Protein AF-G0UVK3-F1 (afdb_monomer)

Solvent-accessible surface area (backbone atoms only — not comparable to full-atom values): 10049 Å² total; per-residue (Å²): 136,60,70,65,63,49,53,54,50,53,52,51,54,49,52,51,52,53,50,51,52,53,49,53,52,51,54,50,51,51,51,51,52,54,51,52,52,51,52,53,48,53,52,50,51,52,51,50,52,52,52,48,53,54,49,51,52,53,51,54,50,51,53,54,50,52,58,55,44,76,77,39,102,62,96,68,81,93,67,93,69,78,57,65,67,60,54,37,50,51,46,14,62,76,50,77,56,75,40,76,76,69,70,96,80,64,93,63,86,74,88,67,82,89,85,82,89,78,95,70,86,85,52,81,68,54,56,52,50,53,52,50,50,52,54,53,53,57,50,58,59,56,56,67,73,69,68,83,68,87,86,73,84,85,89,78,88,83,87,136

Foldseek 3Di:
DDPVVVVVVVVVVVVVVVVVVVVVVVVVVVVVVVVVVVVVVVVVVVVVVVVVVLVVVLVVVLVVVVVVVVVDPDPDDPDSDDPPLVSQVVVCVVVVRPRPSDDPPDPPPPPDDDDDDDDDDDDPVVVVVVVVVVVVVVVVVVVVVVPPDDPDDDDDDDDD

Structure (mmCIF, N/CA/C/O backbone):
data_AF-G0UVK3-F1
#
_entry.id   AF-G0UVK3-F1
#
loop_
_atom_site.group_PDB
_atom_site.id
_atom_site.type_symbol
_atom_site.label_atom_id
_atom_site.label_alt_id
_atom_site.label_comp_id
_atom_site.label_asym_id
_atom_site.label_entity_id
_atom_site.label_seq_id
_atom_site.pdbx_PDB_ins_code
_atom_site.Cartn_x
_atom_site.Cartn_y
_atom_site.Cartn_z
_atom_site.occupancy
_atom_site.B_iso_or_equiv
_atom_site.auth_seq_id
_atom_site.auth_comp_id
_atom_site.auth_asym_id
_atom_site.auth_atom_id
_atom_site.pdbx_PDB_model_num
ATOM 1 N N . MET A 1 1 ? 39.525 4.469 -46.467 1.00 61.25 1 MET A N 1
ATOM 2 C CA . MET A 1 1 ? 38.470 4.100 -45.503 1.00 61.25 1 MET A CA 1
ATOM 3 C C . MET A 1 1 ? 37.274 3.700 -46.327 1.00 61.25 1 MET A C 1
ATOM 5 O O . MET A 1 1 ? 36.817 4.519 -47.113 1.00 61.25 1 MET A O 1
ATOM 9 N N . ASP A 1 2 ? 36.890 2.435 -46.236 1.00 88.94 2 ASP A N 1
ATOM 10 C CA . ASP A 1 2 ? 35.771 1.882 -46.988 1.00 88.94 2 ASP A CA 1
ATOM 11 C C . ASP A 1 2 ? 34.447 2.324 -46.350 1.00 88.94 2 ASP A C 1
ATOM 13 O O . ASP A 1 2 ? 34.314 2.344 -45.123 1.00 88.94 2 ASP A O 1
ATOM 17 N N . VAL A 1 3 ? 33.505 2.752 -47.184 1.00 89.88 3 VAL A N 1
ATOM 18 C CA . VAL A 1 3 ? 32.226 3.325 -46.750 1.00 89.88 3 VAL A CA 1
ATOM 19 C C . VAL A 1 3 ? 31.364 2.248 -46.088 1.00 89.88 3 VAL A C 1
ATOM 21 O O . VAL A 1 3 ? 30.701 2.527 -45.090 1.00 89.88 3 VAL A O 1
ATOM 24 N N . GLU A 1 4 ? 31.444 1.006 -46.569 1.00 89.88 4 GLU A N 1
ATOM 25 C CA . GLU A 1 4 ? 30.724 -0.134 -45.990 1.00 89.88 4 GLU A CA 1
ATOM 26 C C . GLU A 1 4 ? 31.194 -0.423 -44.557 1.00 89.88 4 GLU A C 1
ATOM 28 O O . GLU A 1 4 ? 30.387 -0.482 -43.630 1.00 89.88 4 GLU A O 1
ATOM 33 N N . GLN A 1 5 ? 32.511 -0.437 -44.325 1.00 91.31 5 GLN A N 1
ATOM 34 C CA . GLN A 1 5 ? 33.086 -0.646 -42.989 1.00 91.31 5 GLN A CA 1
ATOM 35 C C . GLN A 1 5 ? 32.692 0.440 -41.976 1.00 91.31 5 GLN A C 1
ATOM 37 O O . GLN A 1 5 ? 32.642 0.180 -40.769 1.00 91.31 5 GLN A O 1
ATOM 42 N N . TYR A 1 6 ? 32.444 1.669 -42.438 1.00 93.44 6 TYR A N 1
ATOM 43 C CA . TYR A 1 6 ? 31.959 2.752 -41.583 1.00 93.44 6 TYR A CA 1
ATOM 44 C C . TYR A 1 6 ? 30.513 2.507 -41.138 1.00 93.44 6 TYR A C 1
ATOM 46 O O . TYR A 1 6 ? 30.218 2.613 -39.945 1.00 93.44 6 TYR A O 1
ATOM 54 N N . PHE A 1 7 ? 29.625 2.148 -42.069 1.00 95.50 7 PHE A N 1
ATOM 55 C CA . PHE A 1 7 ? 28.225 1.870 -41.745 1.00 95.50 7 PHE A CA 1
ATOM 56 C C . PHE A 1 7 ? 28.066 0.625 -40.871 1.00 95.50 7 PHE A C 1
ATOM 58 O O . PHE A 1 7 ? 27.282 0.654 -39.920 1.00 95.50 7 PHE A O 1
ATOM 65 N N . ASP A 1 8 ? 28.860 -0.419 -41.100 1.00 95.38 8 ASP A N 1
ATOM 66 C CA . ASP A 1 8 ? 28.856 -1.614 -40.251 1.00 95.38 8 ASP A CA 1
ATOM 67 C C . ASP A 1 8 ? 29.272 -1.293 -38.816 1.00 95.38 8 ASP A C 1
ATOM 69 O O . ASP A 1 8 ? 28.627 -1.713 -37.850 1.00 95.38 8 ASP A O 1
ATOM 73 N N . ARG A 1 9 ? 30.328 -0.485 -38.661 1.00 95.31 9 ARG A N 1
ATOM 74 C CA . ARG A 1 9 ? 30.775 -0.022 -37.345 1.00 95.31 9 ARG A CA 1
ATOM 75 C C . ARG A 1 9 ? 29.699 0.812 -36.659 1.00 95.31 9 ARG A C 1
ATOM 77 O O . ARG A 1 9 ? 29.403 0.564 -35.496 1.00 95.31 9 ARG A O 1
ATOM 84 N N . LYS A 1 10 ? 29.080 1.753 -37.380 1.00 95.44 10 LYS A N 1
ATOM 85 C CA . LYS A 1 10 ? 28.041 2.624 -36.819 1.00 95.44 10 LYS A CA 1
ATOM 86 C C . LYS A 1 10 ? 26.801 1.837 -36.397 1.00 95.44 10 LYS A C 1
ATOM 88 O O . LYS A 1 10 ? 26.232 2.116 -35.346 1.00 95.44 10 LYS A O 1
ATOM 93 N N . THR A 1 11 ? 26.413 0.834 -37.181 1.00 96.00 11 THR A N 1
ATOM 94 C CA . THR A 1 11 ? 25.304 -0.070 -36.850 1.00 96.00 11 THR A CA 1
ATOM 95 C C . THR A 1 11 ? 25.596 -0.863 -35.581 1.00 96.00 11 THR A C 1
ATOM 97 O O . THR A 1 11 ? 24.729 -0.961 -34.715 1.00 96.00 11 THR A O 1
ATOM 100 N N . ARG A 1 12 ? 26.822 -1.385 -35.437 1.00 95.75 12 ARG A N 1
ATOM 101 C CA . ARG A 1 12 ? 27.239 -2.120 -34.236 1.00 95.75 12 ARG A CA 1
ATOM 102 C C . ARG A 1 12 ? 27.249 -1.232 -32.992 1.00 95.75 12 ARG A C 1
ATOM 104 O O . ARG A 1 12 ? 26.657 -1.615 -31.993 1.00 95.75 12 ARG A O 1
ATOM 111 N N . GLU A 1 13 ? 27.847 -0.044 -33.078 1.00 96.12 13 GLU A N 1
ATOM 112 C CA . GLU A 1 13 ? 27.858 0.932 -31.978 1.00 96.12 13 GLU A CA 1
ATOM 113 C C . GLU A 1 13 ? 26.433 1.266 -31.518 1.00 96.12 13 GLU A C 1
ATOM 115 O O . GLU A 1 13 ? 26.130 1.191 -30.331 1.00 96.12 13 GLU A O 1
ATOM 120 N N . MET A 1 14 ? 25.525 1.558 -32.457 1.00 96.50 14 MET A N 1
ATOM 121 C CA . MET A 1 14 ? 24.130 1.833 -32.106 1.00 96.50 14 MET A CA 1
ATOM 122 C C . MET A 1 14 ? 23.454 0.619 -31.465 1.00 96.50 14 MET A C 1
ATOM 124 O O . MET A 1 14 ? 22.733 0.773 -30.484 1.00 96.50 14 MET A O 1
ATOM 128 N N . ALA A 1 15 ? 23.668 -0.589 -31.992 1.00 96.31 15 ALA A N 1
ATOM 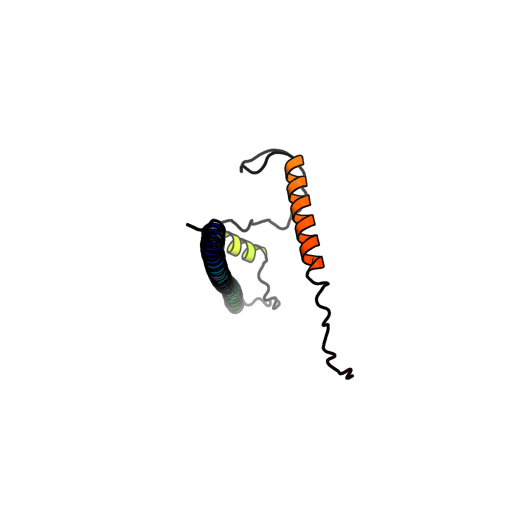129 C CA . ALA A 1 15 ? 23.091 -1.801 -31.416 1.00 96.31 15 ALA A CA 1
ATOM 130 C C . ALA A 1 15 ? 23.563 -2.036 -29.970 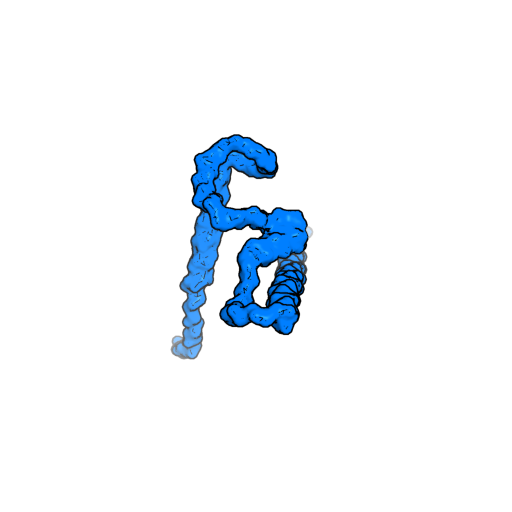1.00 96.31 15 ALA A C 1
ATOM 132 O O . ALA A 1 15 ? 22.761 -2.430 -29.124 1.00 96.31 15 ALA A O 1
ATOM 133 N N . GLU A 1 16 ? 24.832 -1.752 -29.673 1.00 97.06 16 GLU A N 1
ATOM 134 C CA . GLU A 1 16 ? 25.397 -1.826 -28.322 1.00 97.06 16 G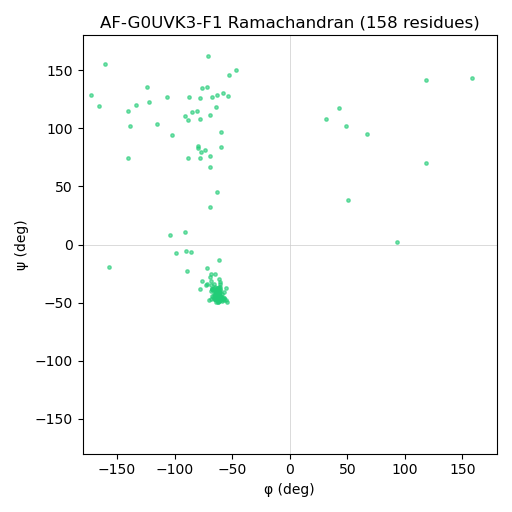LU A CA 1
ATOM 135 C C . GLU A 1 16 ? 24.805 -0.751 -27.395 1.00 97.06 16 GLU A C 1
ATOM 137 O O . GLU A 1 16 ? 24.398 -1.067 -26.275 1.00 97.06 16 GLU A O 1
ATOM 142 N N . GLU A 1 17 ? 24.674 0.494 -27.865 1.00 96.75 17 GLU A N 1
ATOM 143 C CA . GLU A 1 17 ? 24.046 1.591 -27.113 1.00 96.75 17 GLU A CA 1
ATOM 144 C C . GLU A 1 17 ? 22.575 1.288 -26.780 1.00 96.75 17 GLU A C 1
ATOM 146 O O . GLU A 1 17 ? 22.160 1.388 -25.620 1.00 96.75 17 GLU A O 1
ATOM 151 N N . TYR A 1 18 ? 21.788 0.855 -27.771 1.00 97.69 18 TYR A N 1
ATOM 152 C CA . TYR A 1 18 ? 20.396 0.454 -27.560 1.00 97.69 18 TYR A CA 1
ATOM 153 C C . TYR A 1 18 ? 20.296 -0.767 -26.647 1.00 97.69 18 TYR A C 1
ATOM 155 O O . TYR A 1 18 ? 19.437 -0.795 -25.766 1.00 97.69 18 TYR A O 1
ATOM 163 N N . GLY A 1 19 ? 21.177 -1.756 -26.817 1.00 98.00 19 GLY A N 1
ATOM 164 C CA . GLY A 1 19 ? 21.236 -2.933 -25.954 1.00 98.00 19 GLY A CA 1
ATOM 165 C C . GLY A 1 19 ? 21.493 -2.562 -24.494 1.00 98.00 19 GLY A C 1
ATOM 166 O O . GLY A 1 19 ? 20.772 -3.023 -23.609 1.00 98.00 19 GLY A O 1
ATOM 167 N N . SER A 1 20 ? 22.454 -1.669 -24.252 1.00 98.06 20 SER A N 1
ATOM 168 C CA . SER A 1 20 ? 22.778 -1.148 -22.920 1.00 98.06 20 SER A CA 1
ATOM 169 C C . SER A 1 20 ? 21.598 -0.398 -22.294 1.00 98.06 20 SER A C 1
ATOM 171 O O . SER A 1 20 ? 21.214 -0.671 -21.156 1.00 98.06 20 SER A O 1
ATOM 173 N N . MET A 1 21 ? 20.947 0.487 -23.056 1.00 98.31 21 MET A N 1
ATOM 174 C CA . MET A 1 21 ? 19.773 1.226 -22.582 1.00 98.31 21 MET A CA 1
ATOM 175 C C . MET A 1 21 ? 18.600 0.295 -22.247 1.00 98.31 21 MET A C 1
ATOM 177 O O . MET A 1 21 ? 17.972 0.450 -21.200 1.00 98.31 21 MET A O 1
ATOM 181 N N . ILE A 1 22 ? 18.314 -0.689 -23.104 1.00 98.25 22 ILE A N 1
ATOM 182 C CA . ILE A 1 22 ? 17.253 -1.677 -22.863 1.00 98.25 22 ILE A CA 1
ATOM 183 C C . ILE A 1 22 ? 17.559 -2.484 -21.601 1.00 98.25 22 ILE A C 1
ATOM 185 O O . ILE A 1 22 ? 16.654 -2.729 -20.804 1.00 98.25 22 ILE A O 1
ATOM 189 N N . GLN A 1 23 ? 18.814 -2.888 -21.402 1.00 98.44 23 GLN A N 1
ATOM 190 C CA . GLN A 1 23 ? 19.197 -3.629 -20.206 1.00 98.44 23 GLN A CA 1
ATOM 191 C C . GLN A 1 23 ? 19.034 -2.774 -18.944 1.00 98.44 23 GLN A C 1
ATOM 193 O O . GLN A 1 23 ? 18.393 -3.222 -18.000 1.00 98.44 23 GLN A O 1
ATOM 198 N N . SER A 1 24 ? 19.479 -1.515 -18.968 1.00 98.31 24 SER A N 1
ATOM 199 C CA . SER A 1 24 ? 19.276 -0.581 -17.853 1.00 98.31 24 SER A CA 1
ATOM 200 C C . SER A 1 24 ? 17.796 -0.403 -17.500 1.00 98.31 24 SER A C 1
ATOM 202 O O . SER A 1 24 ? 17.446 -0.361 -16.324 1.00 98.31 24 SER A O 1
ATOM 204 N N . GLN A 1 25 ? 16.915 -0.309 -18.501 1.00 98.56 25 GLN A N 1
ATOM 205 C CA . GLN A 1 25 ? 15.472 -0.197 -18.269 1.00 98.56 25 GLN A CA 1
ATOM 206 C C . GLN A 1 25 ? 14.883 -1.479 -17.673 1.00 98.56 25 GLN A C 1
ATOM 208 O O . GLN A 1 25 ? 14.005 -1.412 -16.814 1.00 98.56 25 GLN A O 1
ATOM 213 N N . ARG A 1 26 ? 15.352 -2.654 -18.110 1.00 98.56 26 ARG A N 1
ATOM 214 C CA . ARG A 1 26 ? 14.931 -3.940 -17.533 1.00 98.56 26 ARG A CA 1
ATOM 215 C C . ARG A 1 26 ? 15.330 -4.044 -16.067 1.00 98.56 26 ARG A C 1
ATOM 217 O O . ARG A 1 26 ? 14.489 -4.419 -15.253 1.00 98.56 26 ARG A O 1
ATOM 224 N N . ASP A 1 27 ? 16.559 -3.658 -15.743 1.00 98.62 27 ASP A N 1
ATOM 225 C CA . ASP A 1 27 ? 17.076 -3.686 -14.375 1.00 98.62 27 ASP A CA 1
ATOM 226 C C . ASP A 1 27 ? 16.281 -2.728 -13.467 1.00 98.62 27 ASP A C 1
ATOM 228 O O . ASP A 1 27 ? 15.896 -3.092 -12.354 1.00 98.62 27 ASP A O 1
ATOM 232 N N . GLU A 1 28 ? 15.949 -1.528 -13.958 1.00 98.62 28 GLU A N 1
ATOM 233 C CA . GLU A 1 28 ? 15.109 -0.566 -13.233 1.00 98.62 28 GLU A CA 1
ATOM 234 C C . GLU A 1 28 ? 13.687 -1.103 -13.004 1.00 98.62 28 GLU A C 1
ATOM 236 O O . GLU A 1 28 ? 13.155 -1.014 -11.894 1.00 98.62 28 GLU A O 1
ATOM 241 N N . ILE A 1 29 ? 13.073 -1.711 -14.025 1.00 98.56 29 ILE A N 1
ATOM 242 C CA . ILE A 1 29 ? 11.751 -2.341 -13.896 1.00 98.56 29 ILE A CA 1
ATOM 243 C C . ILE A 1 29 ? 11.792 -3.451 -12.846 1.00 98.56 29 ILE A C 1
ATOM 245 O O . ILE A 1 29 ? 10.898 -3.521 -12.000 1.00 98.56 29 ILE A O 1
ATOM 249 N N . GLU A 1 30 ? 12.819 -4.297 -12.862 1.00 98.62 30 GLU A N 1
ATOM 250 C CA . GLU A 1 30 ? 12.969 -5.369 -11.882 1.00 98.62 30 GLU A CA 1
ATOM 251 C C . GLU A 1 30 ? 13.133 -4.808 -10.461 1.00 98.62 30 GLU A C 1
ATOM 253 O O . GLU A 1 30 ? 12.483 -5.274 -9.519 1.00 98.62 30 GLU A O 1
ATOM 258 N N . GLN A 1 31 ? 13.941 -3.759 -10.295 1.00 98.62 31 GLN A N 1
ATOM 259 C CA . GLN A 1 31 ? 14.110 -3.083 -9.012 1.00 98.62 31 GLN A CA 1
ATOM 260 C C . GLN A 1 31 ? 12.785 -2.500 -8.499 1.00 98.62 31 GLN A C 1
ATOM 262 O O . GLN A 1 31 ? 12.440 -2.679 -7.326 1.00 98.62 31 GLN A O 1
ATOM 267 N N . LEU A 1 32 ? 12.016 -1.839 -9.367 1.00 98.62 32 LEU A N 1
ATOM 268 C CA . LEU A 1 32 ? 10.708 -1.287 -9.018 1.00 98.62 32 LEU A CA 1
ATOM 269 C C . LEU A 1 32 ? 9.708 -2.388 -8.654 1.00 98.62 32 LEU A C 1
ATOM 271 O O . LEU A 1 32 ? 8.980 -2.245 -7.673 1.00 98.62 32 LEU A O 1
ATOM 275 N N . GLN A 1 33 ? 9.700 -3.508 -9.378 1.00 98.50 33 GLN A N 1
ATOM 276 C CA . GLN A 1 33 ? 8.854 -4.659 -9.058 1.00 98.50 33 GLN A CA 1
ATOM 277 C C . GLN A 1 33 ? 9.184 -5.238 -7.679 1.00 98.50 33 GLN A C 1
ATOM 279 O O . GLN A 1 33 ? 8.276 -5.457 -6.871 1.00 98.50 33 GLN A O 1
ATOM 284 N N . ARG A 1 34 ? 10.474 -5.425 -7.370 1.00 98.56 34 ARG A N 1
ATOM 285 C CA . ARG A 1 34 ? 10.923 -5.860 -6.037 1.00 98.56 34 ARG A CA 1
ATOM 286 C C . ARG A 1 34 ? 10.460 -4.878 -4.962 1.00 98.56 34 ARG A C 1
ATOM 288 O O . ARG A 1 34 ? 9.845 -5.294 -3.981 1.00 98.56 34 ARG A O 1
ATOM 295 N N . ARG A 1 35 ? 10.642 -3.573 -5.190 1.00 98.38 35 ARG A N 1
ATOM 296 C CA . ARG A 1 35 ? 10.217 -2.535 -4.244 1.00 98.38 35 ARG A CA 1
ATOM 297 C C . ARG A 1 35 ? 8.703 -2.513 -4.030 1.00 98.38 35 ARG A C 1
ATOM 299 O O . ARG A 1 35 ? 8.242 -2.353 -2.901 1.00 98.38 35 ARG A O 1
ATOM 306 N N . CYS A 1 36 ? 7.912 -2.692 -5.084 1.00 98.44 36 CYS A N 1
ATOM 307 C CA . CYS A 1 36 ? 6.460 -2.803 -4.970 1.00 98.44 36 CYS A CA 1
ATOM 308 C C . CYS A 1 36 ? 6.048 -4.014 -4.125 1.00 98.44 36 CYS A C 1
ATOM 310 O O . CYS A 1 36 ? 5.158 -3.886 -3.283 1.00 98.44 36 CYS A O 1
ATOM 312 N N . ASN A 1 37 ? 6.702 -5.162 -4.304 1.00 98.12 37 ASN A N 1
ATOM 313 C CA . ASN A 1 37 ? 6.418 -6.363 -3.517 1.00 98.12 37 ASN A CA 1
ATOM 314 C C . ASN A 1 37 ? 6.728 -6.164 -2.027 1.00 98.12 37 ASN A C 1
ATOM 316 O O . ASN A 1 37 ? 5.913 -6.537 -1.182 1.00 98.12 37 ASN A O 1
ATOM 320 N N . GLU A 1 38 ? 7.849 -5.517 -1.699 1.00 98.25 38 GLU A N 1
ATOM 321 C CA . GLU A 1 38 ? 8.189 -5.151 -0.318 1.00 98.25 38 GLU A CA 1
ATOM 322 C C . GLU A 1 38 ? 7.123 -4.249 0.313 1.00 98.25 38 GLU A C 1
ATOM 324 O O . GLU A 1 38 ? 6.631 -4.540 1.402 1.00 98.25 38 GLU A O 1
ATOM 329 N N . LEU A 1 39 ? 6.707 -3.191 -0.389 1.00 98.25 39 LEU A N 1
ATOM 330 C CA . LEU A 1 39 ? 5.688 -2.260 0.105 1.00 98.25 39 LEU A CA 1
ATOM 331 C C . LEU A 1 39 ? 4.328 -2.941 0.306 1.00 98.25 39 LEU A C 1
ATOM 333 O O . LEU A 1 39 ? 3.612 -2.645 1.265 1.00 98.25 39 LEU A O 1
ATOM 337 N N . LEU A 1 40 ? 3.954 -3.867 -0.582 1.00 98.00 40 LEU A N 1
ATOM 338 C CA . LEU A 1 40 ? 2.744 -4.670 -0.414 1.00 98.00 40 LEU A CA 1
ATOM 339 C C . LEU A 1 40 ? 2.836 -5.567 0.822 1.00 98.00 40 LEU A C 1
ATOM 341 O O . LEU A 1 40 ? 1.858 -5.678 1.565 1.00 98.00 40 LEU A O 1
ATOM 345 N N . HIS A 1 41 ? 3.997 -6.180 1.055 1.00 98.31 41 HIS A N 1
ATOM 346 C CA . HIS A 1 41 ? 4.235 -6.999 2.235 1.00 98.31 41 HIS A CA 1
ATOM 347 C C . HIS A 1 41 ? 4.161 -6.171 3.525 1.00 98.31 41 HIS A C 1
ATOM 349 O O . HIS A 1 41 ? 3.398 -6.521 4.425 1.00 98.31 41 HIS A O 1
ATOM 355 N N . GLU A 1 42 ? 4.854 -5.032 3.582 1.00 98.00 42 GLU A N 1
ATOM 356 C CA . GLU A 1 42 ? 4.827 -4.101 4.716 1.00 98.00 42 GLU A CA 1
ATOM 357 C C . GLU A 1 42 ? 3.398 -3.625 5.014 1.00 98.00 42 GLU A C 1
ATOM 359 O O . GLU A 1 42 ? 2.923 -3.691 6.150 1.00 98.00 42 GLU A O 1
ATOM 364 N N . ARG A 1 43 ? 2.647 -3.239 3.975 1.00 97.00 43 ARG A N 1
ATOM 365 C CA . ARG A 1 43 ? 1.237 -2.854 4.108 1.00 97.00 43 ARG A CA 1
ATOM 366 C C . ARG A 1 43 ? 0.377 -3.994 4.651 1.00 97.00 43 ARG A C 1
ATOM 368 O O . ARG A 1 43 ? -0.517 -3.750 5.462 1.00 97.00 43 ARG A O 1
ATOM 375 N N . ASN A 1 44 ? 0.601 -5.227 4.207 1.00 97.19 44 ASN A N 1
ATOM 376 C CA . ASN A 1 44 ? -0.140 -6.382 4.712 1.00 97.19 44 ASN A CA 1
ATOM 377 C C . ASN A 1 44 ? 0.191 -6.668 6.179 1.00 97.19 44 ASN A C 1
ATOM 379 O O . ASN A 1 44 ? -0.727 -6.940 6.952 1.00 97.19 44 ASN A O 1
ATOM 383 N N . LEU A 1 45 ? 1.457 -6.531 6.575 1.00 97.88 45 LEU A N 1
ATOM 384 C CA . LEU A 1 45 ? 1.880 -6.664 7.966 1.00 97.88 45 LEU A CA 1
ATOM 385 C C . LEU A 1 45 ? 1.222 -5.598 8.852 1.00 97.88 45 LEU A C 1
ATOM 387 O O . LEU A 1 45 ? 0.631 -5.935 9.875 1.00 97.88 45 LEU A O 1
ATOM 391 N N . MET A 1 46 ? 1.223 -4.333 8.420 1.00 96.25 46 MET A N 1
ATOM 392 C CA . MET A 1 46 ? 0.529 -3.252 9.130 1.00 96.25 46 MET A CA 1
ATOM 393 C C . MET A 1 46 ? -0.973 -3.527 9.264 1.00 96.25 46 MET A C 1
ATOM 395 O O . MET A 1 46 ? -1.546 -3.343 10.334 1.00 96.25 46 MET A O 1
ATOM 399 N N . ARG A 1 47 ? -1.632 -4.021 8.206 1.00 96.19 47 ARG A N 1
ATOM 400 C CA . ARG A 1 47 ? -3.054 -4.404 8.273 1.00 96.19 47 ARG A CA 1
ATOM 401 C C . ARG A 1 47 ? -3.306 -5.541 9.259 1.00 96.19 47 ARG A C 1
ATOM 403 O O . ARG A 1 47 ? -4.325 -5.510 9.943 1.00 96.19 47 ARG A O 1
ATOM 410 N N . ALA A 1 48 ? -2.415 -6.529 9.316 1.00 97.25 48 ALA A N 1
ATOM 411 C CA . ALA A 1 48 ? -2.512 -7.627 10.271 1.00 97.25 48 ALA A CA 1
ATOM 412 C C . ALA A 1 48 ? -2.348 -7.124 11.713 1.00 97.25 48 ALA A C 1
ATOM 414 O O . ALA A 1 48 ? -3.155 -7.482 12.566 1.00 97.25 48 ALA A O 1
ATOM 415 N N . ALA A 1 49 ? -1.382 -6.235 11.962 1.00 96.69 49 ALA A N 1
ATOM 416 C CA . ALA A 1 49 ? -1.187 -5.604 13.267 1.00 96.69 49 ALA A CA 1
ATOM 417 C C . ALA A 1 49 ? -2.429 -4.812 13.715 1.00 96.69 49 ALA A C 1
ATOM 419 O O . ALA A 1 49 ? -2.935 -5.024 14.811 1.00 96.69 49 ALA A O 1
ATOM 420 N N . VAL A 1 50 ? -3.002 -3.984 12.834 1.00 95.25 50 VAL A N 1
ATOM 421 C CA . VAL A 1 50 ? -4.239 -3.239 13.134 1.00 95.25 50 VAL A CA 1
ATOM 422 C C . VAL A 1 50 ? -5.419 -4.182 13.403 1.00 95.25 50 VAL A C 1
ATOM 424 O O . VAL A 1 50 ? -6.213 -3.946 14.311 1.00 95.25 50 VAL A O 1
ATOM 427 N N . ALA A 1 51 ? -5.563 -5.261 12.626 1.00 95.88 51 ALA A N 1
ATOM 428 C CA . ALA A 1 51 ? -6.624 -6.243 12.849 1.00 95.88 51 ALA A CA 1
ATOM 429 C C . ALA A 1 51 ? -6.488 -6.931 14.218 1.00 95.88 51 ALA A C 1
ATOM 431 O O . ALA A 1 51 ? -7.492 -7.170 14.892 1.00 95.88 51 ALA A O 1
ATOM 432 N N . GLU A 1 52 ? -5.255 -7.207 14.637 1.00 97.38 52 GLU A N 1
ATOM 433 C CA . GLU A 1 52 ? -4.947 -7.760 15.950 1.00 97.38 52 GLU A CA 1
ATOM 434 C C . GLU A 1 52 ? -5.293 -6.777 17.078 1.00 97.38 52 GLU A C 1
ATOM 436 O O . GLU A 1 52 ? -5.938 -7.175 18.047 1.00 97.38 52 GLU A O 1
ATOM 441 N N . ASP A 1 53 ? -4.990 -5.487 16.927 1.00 96.19 53 ASP A N 1
ATOM 442 C CA . ASP A 1 53 ? -5.370 -4.458 17.906 1.00 96.19 53 ASP A CA 1
ATOM 443 C C . ASP A 1 53 ? -6.894 -4.368 18.088 1.00 96.19 53 ASP A C 1
ATOM 445 O O . ASP A 1 53 ? -7.400 -4.343 19.216 1.00 96.19 53 ASP A O 1
ATOM 449 N N . VAL A 1 54 ? -7.649 -4.382 16.983 1.00 94.88 54 VAL A N 1
ATOM 450 C CA . VAL A 1 54 ? -9.121 -4.393 17.015 1.00 94.88 54 VAL A CA 1
ATOM 451 C C . VAL A 1 54 ? -9.636 -5.665 17.695 1.00 94.88 54 VAL A C 1
ATOM 453 O O . VAL A 1 54 ? -10.547 -5.605 18.522 1.00 94.88 54 VAL A O 1
ATOM 456 N N . ARG A 1 55 ? -9.043 -6.827 17.394 1.00 95.50 55 ARG A N 1
ATOM 457 C CA . ARG A 1 55 ? -9.398 -8.103 18.034 1.00 95.50 55 ARG A CA 1
ATOM 458 C C . ARG A 1 55 ? -9.155 -8.053 19.542 1.00 95.50 55 ARG A C 1
ATOM 460 O O . ARG A 1 55 ? -10.026 -8.460 20.312 1.00 95.50 55 ARG A O 1
ATOM 467 N N . GLN A 1 56 ? -8.005 -7.538 19.971 1.00 96.38 56 GLN A N 1
ATOM 468 C CA . GLN A 1 56 ? -7.673 -7.394 21.386 1.00 96.38 56 GLN A CA 1
ATOM 469 C C . GLN A 1 56 ? -8.628 -6.443 22.099 1.00 96.38 56 GLN A C 1
ATOM 471 O O . GLN A 1 56 ? -9.068 -6.750 23.206 1.00 96.38 56 GLN A O 1
ATOM 476 N N . PHE A 1 57 ? -8.990 -5.321 21.473 1.00 95.38 57 PHE A N 1
ATOM 477 C CA . PHE A 1 57 ? -10.026 -4.436 21.998 1.00 95.38 57 PHE A CA 1
ATOM 478 C C . PHE A 1 57 ? -11.334 -5.201 22.247 1.00 95.38 57 PHE A C 1
ATOM 480 O O . PHE A 1 57 ? -11.887 -5.132 23.347 1.00 95.38 57 PHE A O 1
ATOM 487 N N . CYS A 1 58 ? -11.790 -5.978 21.261 1.00 93.00 58 CYS A N 1
ATOM 488 C CA . CYS A 1 58 ? -13.017 -6.759 21.370 1.00 93.00 58 CYS A CA 1
ATOM 489 C C . CYS A 1 58 ? -12.969 -7.776 22.519 1.00 93.00 58 CYS A C 1
ATOM 491 O O . CYS A 1 58 ? -13.907 -7.845 23.315 1.00 93.00 58 CYS A O 1
ATOM 493 N N . LEU A 1 59 ? -11.872 -8.527 22.647 1.00 93.38 59 LEU A N 1
ATOM 494 C CA . LEU A 1 59 ? -11.702 -9.495 23.735 1.00 93.38 59 LEU A CA 1
ATOM 495 C C . LEU A 1 59 ? -11.709 -8.823 25.108 1.00 93.38 59 LEU A C 1
ATOM 497 O O . LEU A 1 59 ? -12.499 -9.204 25.970 1.00 93.38 59 LEU A O 1
ATOM 501 N N . ARG A 1 60 ? -10.914 -7.760 25.282 1.00 93.38 60 ARG A N 1
ATOM 502 C CA . ARG A 1 60 ? -10.859 -7.005 26.543 1.00 93.38 60 ARG A CA 1
ATOM 503 C C . ARG A 1 60 ? -12.218 -6.403 26.906 1.00 93.38 60 ARG A C 1
ATOM 505 O O . ARG A 1 60 ? -12.539 -6.272 28.085 1.00 93.38 60 ARG A O 1
ATOM 512 N N . TYR A 1 61 ? -13.017 -6.000 25.916 1.00 91.75 61 TYR A N 1
ATOM 513 C CA . TYR A 1 61 ? -14.366 -5.492 26.155 1.00 91.75 61 TYR A CA 1
ATOM 514 C C . TYR A 1 61 ? -15.289 -6.583 26.713 1.00 91.75 61 TYR A C 1
ATOM 516 O O . TYR A 1 61 ? -15.979 -6.352 27.708 1.00 91.75 61 TYR A O 1
ATOM 524 N N . VAL A 1 62 ? -15.272 -7.776 26.112 1.00 89.12 62 VAL A N 1
ATOM 525 C CA . VAL A 1 62 ? -16.076 -8.922 26.567 1.00 89.12 62 VAL A CA 1
ATOM 526 C C . VAL A 1 62 ? -15.648 -9.376 27.964 1.00 89.12 62 VAL A C 1
ATOM 528 O O . VAL A 1 62 ? -16.508 -9.569 28.821 1.00 89.12 62 VAL A O 1
ATOM 531 N N . GLU A 1 63 ? -14.344 -9.472 28.233 1.00 90.06 63 GLU A N 1
ATOM 532 C CA . GLU A 1 63 ? -13.806 -9.808 29.561 1.00 90.06 63 GLU A CA 1
ATOM 533 C C . GLU A 1 63 ? -14.285 -8.821 30.636 1.00 90.06 63 GLU A C 1
ATOM 535 O O . GLU A 1 63 ? -14.763 -9.226 31.698 1.00 90.06 63 GLU A O 1
ATOM 540 N N . LYS A 1 64 ? -14.232 -7.513 30.346 1.00 88.38 64 LYS A N 1
ATOM 541 C CA . LYS A 1 64 ? -14.739 -6.471 31.254 1.00 88.38 64 LYS A CA 1
ATOM 542 C C . LYS A 1 64 ? -16.241 -6.600 31.499 1.00 88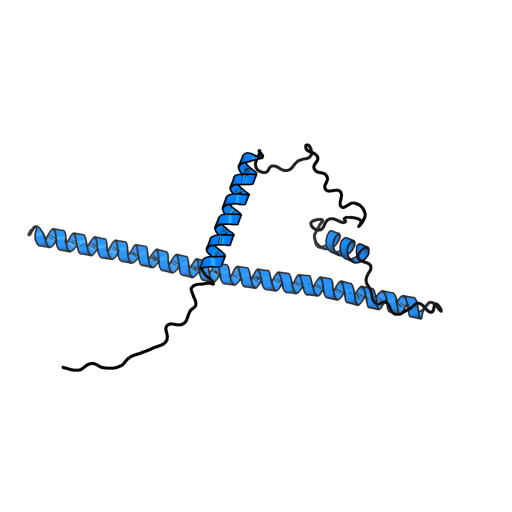.38 64 LYS A C 1
ATOM 544 O O . LYS A 1 64 ? -16.679 -6.418 32.634 1.00 88.38 64 LYS A O 1
ATOM 549 N N . GLN A 1 65 ? -17.026 -6.917 30.469 1.00 86.38 65 GLN A N 1
ATOM 550 C CA . GLN A 1 65 ? -18.460 -7.155 30.641 1.00 86.38 65 GLN A CA 1
ATOM 551 C C . GLN A 1 65 ? -18.735 -8.377 31.523 1.00 86.38 65 GLN A C 1
ATOM 553 O O . GLN A 1 65 ? -19.564 -8.292 32.428 1.00 86.38 65 GLN A O 1
ATOM 558 N N . GLN A 1 66 ? -18.023 -9.486 31.311 1.00 84.38 66 GLN A N 1
ATOM 559 C CA . GLN A 1 66 ? -18.174 -10.695 32.127 1.00 84.38 66 GLN A CA 1
ATOM 560 C C . GLN A 1 66 ? -17.813 -10.437 33.597 1.00 84.38 66 GLN A C 1
ATOM 562 O O . GLN A 1 66 ? -18.566 -10.818 34.493 1.00 84.38 66 GLN A O 1
ATOM 567 N N . ALA A 1 67 ? -16.717 -9.717 33.858 1.00 84.94 67 ALA A N 1
ATOM 568 C CA . ALA A 1 67 ? -16.312 -9.354 35.216 1.00 84.94 67 ALA A CA 1
ATOM 569 C C . ALA A 1 67 ? -17.362 -8.485 35.937 1.00 84.94 67 ALA A C 1
ATOM 571 O O . ALA A 1 67 ? -17.598 -8.647 37.134 1.00 84.94 67 ALA A O 1
ATOM 572 N N . GLN A 1 68 ? -18.031 -7.578 35.219 1.00 82.44 68 GLN A N 1
ATOM 573 C CA . GLN A 1 68 ? -19.108 -6.758 35.785 1.00 82.44 68 GLN A CA 1
ATOM 574 C C . GLN A 1 68 ? -20.389 -7.555 36.053 1.00 82.44 68 GLN A C 1
ATOM 576 O O . GLN A 1 68 ? -21.084 -7.267 37.029 1.00 82.44 68 GLN A O 1
ATOM 581 N N . GLN A 1 69 ? -20.697 -8.558 35.225 1.00 74.25 69 GLN A N 1
ATOM 582 C CA . GLN A 1 69 ? -21.834 -9.453 35.452 1.00 74.25 69 GLN A CA 1
ATOM 583 C C . GLN A 1 69 ? -21.624 -10.335 36.683 1.00 74.25 69 GLN A C 1
ATOM 585 O O . GLN A 1 69 ? -22.553 -10.513 37.456 1.00 74.25 69 GLN A O 1
ATOM 590 N N . LEU A 1 70 ? -20.407 -10.820 36.934 1.00 68.00 70 LEU A N 1
ATOM 591 C CA . LEU A 1 70 ? -20.134 -11.658 38.108 1.00 68.00 70 LEU A CA 1
ATOM 592 C C . LEU A 1 70 ? -20.328 -10.907 39.444 1.00 68.00 70 LEU A C 1
ATOM 594 O O . LEU A 1 70 ? -20.658 -11.521 40.453 1.00 68.00 70 LEU A O 1
ATOM 598 N N . ASN A 1 71 ? -20.192 -9.575 39.435 1.00 63.97 71 ASN A N 1
ATOM 599 C CA . ASN A 1 71 ? -20.414 -8.706 40.598 1.00 63.97 71 ASN A CA 1
ATOM 600 C C . ASN A 1 71 ? -21.862 -8.191 40.748 1.00 63.97 71 ASN A C 1
ATOM 602 O O . ASN A 1 71 ? -22.176 -7.543 41.747 1.00 63.97 71 ASN A O 1
ATOM 606 N N . ARG A 1 72 ? -22.764 -8.451 39.792 1.00 59.28 72 ARG A N 1
ATOM 607 C CA . ARG A 1 72 ? -24.192 -8.101 39.888 1.00 59.28 72 ARG A CA 1
ATOM 608 C C . ARG A 1 72 ? -25.033 -9.368 39.739 1.00 59.28 72 ARG A C 1
ATOM 610 O O . ARG A 1 72 ? -24.987 -10.008 38.703 1.00 59.28 72 ARG A O 1
ATOM 617 N N . LEU A 1 73 ? -25.871 -9.674 40.735 1.00 52.44 73 LEU A N 1
ATOM 618 C CA . LEU A 1 73 ? -26.907 -10.732 40.749 1.00 52.44 73 LEU A CA 1
ATOM 619 C C . LEU A 1 73 ? -28.022 -10.513 39.692 1.00 52.44 73 LEU A C 1
ATOM 621 O O . LEU A 1 73 ? -29.211 -10.610 39.980 1.00 52.44 73 LEU A O 1
ATOM 625 N N . VAL A 1 74 ? -27.660 -10.167 38.459 1.00 53.22 74 VAL A N 1
ATOM 626 C CA . VAL A 1 74 ? -28.580 -9.895 37.359 1.00 53.22 74 VAL A CA 1
ATOM 627 C C . VAL A 1 74 ? -28.355 -10.954 36.293 1.00 53.22 74 VAL A C 1
ATOM 629 O O . VAL A 1 74 ? -27.396 -10.911 35.525 1.00 53.22 74 VAL A O 1
ATOM 632 N N . VAL A 1 75 ? -29.290 -11.901 36.258 1.00 57.31 75 VAL A N 1
ATOM 633 C CA . VAL A 1 75 ? -29.510 -12.828 35.149 1.00 57.31 75 VAL A CA 1
ATOM 634 C C . VAL A 1 75 ? -29.830 -11.986 33.914 1.00 57.31 75 VAL A C 1
ATOM 636 O O . VAL A 1 75 ? -30.956 -11.534 33.731 1.00 57.31 75 VAL A O 1
ATOM 639 N N . SER A 1 76 ? -28.829 -11.726 33.080 1.00 50.38 76 SER A N 1
ATOM 640 C CA . SER A 1 76 ? -29.046 -11.193 31.738 1.00 50.38 76 SER A CA 1
ATOM 641 C C . SER A 1 76 ? -28.388 -12.124 30.731 1.00 50.38 76 SER A C 1
ATOM 643 O O . SER A 1 76 ? -27.306 -12.658 30.956 1.00 50.38 76 SER A O 1
ATOM 645 N N . THR A 1 77 ? -29.133 -12.389 29.666 1.00 47.28 77 THR A N 1
ATOM 646 C CA . THR A 1 77 ? -28.855 -13.373 28.621 1.00 47.28 77 THR A CA 1
ATOM 647 C C . THR A 1 77 ? -27.455 -13.220 28.013 1.00 47.28 77 THR A C 1
ATOM 649 O O . THR A 1 77 ? -26.999 -12.087 27.837 1.00 47.28 77 THR A O 1
ATOM 652 N N . PRO A 1 78 ? -26.796 -14.327 27.621 1.00 55.16 78 PRO A N 1
ATOM 653 C CA . PRO A 1 78 ? -25.417 -14.343 27.147 1.00 55.16 78 PRO A CA 1
ATOM 654 C C . PRO A 1 78 ? -25.356 -13.854 25.701 1.00 55.16 78 PRO A C 1
ATOM 656 O O . PRO A 1 78 ? -25.205 -14.633 24.763 1.00 55.16 78 PRO A O 1
ATOM 659 N N . VAL A 1 79 ? -25.503 -12.553 25.490 1.00 57.38 79 VAL A N 1
ATOM 660 C CA . VAL A 1 79 ? -25.198 -11.963 24.191 1.00 57.38 79 VAL A CA 1
ATOM 661 C C . VAL A 1 79 ? -23.842 -11.290 24.333 1.00 57.38 79 VAL A C 1
ATOM 663 O O . VAL A 1 79 ? -23.745 -10.152 24.776 1.00 57.38 79 VAL A O 1
ATOM 666 N N . HIS A 1 80 ? -22.774 -12.009 23.973 1.00 68.44 80 HIS A N 1
ATOM 667 C CA . HIS A 1 80 ? -21.394 -11.498 23.918 1.00 68.44 80 HIS A CA 1
ATOM 668 C C . HIS A 1 80 ? -21.189 -10.472 22.782 1.00 68.44 80 HIS A C 1
ATOM 670 O O . HIS A 1 80 ? -20.134 -10.416 22.153 1.00 68.44 80 HIS A O 1
ATOM 676 N N . SER A 1 81 ? -22.218 -9.688 22.461 1.00 79.44 81 SER A N 1
ATOM 677 C CA . SER A 1 81 ? -22.194 -8.721 21.375 1.00 79.44 81 SER A CA 1
ATOM 678 C C . SER A 1 81 ? -21.655 -7.387 21.863 1.00 79.44 81 SER A C 1
ATOM 680 O O . SER A 1 81 ? -22.187 -6.790 22.800 1.00 79.44 81 SER A O 1
ATOM 682 N N . ILE A 1 82 ? -20.645 -6.884 21.166 1.00 87.25 82 ILE A N 1
ATOM 683 C CA . ILE A 1 82 ? -20.121 -5.539 21.374 1.00 87.25 82 ILE A CA 1
ATOM 684 C C . ILE A 1 82 ? -21.080 -4.552 20.701 1.00 87.25 82 ILE A C 1
ATOM 686 O O . ILE A 1 82 ? -21.361 -4.710 19.507 1.00 87.25 82 ILE A O 1
ATOM 690 N N . PRO A 1 83 ? -21.586 -3.529 21.413 1.00 89.44 83 PRO A N 1
ATOM 691 C CA . PRO A 1 83 ? -22.401 -2.498 20.791 1.00 89.44 83 PRO A CA 1
ATOM 692 C C . PRO A 1 83 ? -21.628 -1.816 19.659 1.00 89.44 83 PRO A C 1
ATOM 694 O O . PRO A 1 83 ? -20.499 -1.360 19.846 1.00 89.44 83 PRO A O 1
ATOM 697 N N . VAL A 1 84 ? -22.252 -1.705 18.483 1.00 87.56 84 VAL A N 1
ATOM 698 C CA . VAL A 1 84 ? -21.618 -1.132 17.280 1.00 87.56 84 VAL A CA 1
ATOM 699 C C . VAL A 1 84 ? -21.078 0.274 17.541 1.00 87.56 84 VAL A C 1
ATOM 701 O O . VAL A 1 84 ? -19.995 0.612 17.076 1.00 87.56 84 VAL A O 1
ATOM 704 N N . LEU A 1 85 ? -21.793 1.079 18.333 1.00 90.50 85 LEU A N 1
ATOM 705 C CA . LEU A 1 85 ? -21.362 2.430 18.687 1.00 90.50 85 LEU A CA 1
ATOM 706 C C . LEU A 1 85 ? -20.041 2.427 19.474 1.00 90.50 85 LEU A C 1
ATOM 708 O O . LEU A 1 85 ? -19.166 3.240 19.197 1.00 90.50 85 LEU A O 1
ATOM 712 N N . THR A 1 86 ? -19.853 1.478 20.396 1.00 91.25 86 THR A N 1
ATOM 713 C CA . THR A 1 86 ? -18.598 1.319 21.148 1.00 91.25 86 THR A CA 1
ATOM 714 C C . THR A 1 86 ? -17.437 0.978 20.214 1.00 91.25 86 THR A C 1
ATOM 716 O O . THR A 1 86 ? -16.358 1.552 20.341 1.00 91.25 86 THR A O 1
ATOM 719 N N . LEU A 1 87 ? -17.666 0.090 19.242 1.00 91.19 87 LEU A N 1
ATOM 720 C CA . LEU A 1 87 ? -16.656 -0.246 18.240 1.00 91.19 87 LEU A CA 1
ATOM 721 C C . LEU A 1 87 ? -16.317 0.962 17.352 1.00 91.19 87 LEU A C 1
ATOM 723 O O . LEU A 1 87 ? -15.147 1.210 17.081 1.00 91.19 87 LEU A O 1
ATOM 727 N N . LEU A 1 88 ? -17.319 1.735 16.925 1.00 91.19 88 LEU A N 1
ATOM 728 C CA . LEU A 1 88 ? -17.112 2.930 16.100 1.00 91.19 88 LEU A CA 1
ATOM 729 C C . LEU A 1 88 ? -16.343 4.028 16.839 1.00 91.19 88 LEU A C 1
ATOM 731 O O . LEU A 1 88 ? -15.470 4.641 16.234 1.00 91.19 88 LEU A O 1
ATOM 735 N N . HIS A 1 89 ? -16.618 4.250 18.126 1.00 92.75 89 HIS A N 1
ATOM 736 C CA . HIS A 1 89 ? -15.839 5.183 18.945 1.00 92.75 89 HIS A CA 1
ATOM 737 C C . HIS A 1 89 ? -14.374 4.763 19.043 1.00 92.75 89 HIS A C 1
ATOM 739 O O . HIS A 1 89 ? -13.492 5.573 18.769 1.00 92.75 89 HIS A O 1
ATOM 745 N N . PHE A 1 90 ? -14.115 3.488 19.349 1.00 94.19 90 PHE A N 1
ATOM 746 C CA . PHE A 1 90 ? -12.752 2.965 19.378 1.00 94.19 90 PHE A CA 1
ATOM 747 C C . PHE A 1 90 ? -12.043 3.161 18.033 1.00 94.19 90 PHE A C 1
ATOM 749 O O . PHE A 1 90 ? -10.930 3.673 17.992 1.00 94.19 90 PHE A O 1
ATOM 756 N N . LEU A 1 91 ? -12.695 2.808 16.921 1.00 93.69 91 LEU A N 1
ATOM 757 C CA . LEU A 1 91 ? -12.112 2.964 15.589 1.00 93.69 91 LEU A CA 1
ATOM 758 C C . LEU A 1 91 ? -11.878 4.434 15.220 1.00 93.69 91 LEU A C 1
ATOM 760 O O . LEU A 1 91 ? -10.887 4.742 14.559 1.00 93.69 91 LEU A O 1
ATOM 764 N N . HIS A 1 92 ? -12.761 5.342 15.631 1.00 92.75 92 HIS A N 1
ATOM 765 C CA . HIS A 1 92 ? -12.595 6.778 15.420 1.00 92.75 92 HIS A CA 1
ATOM 766 C C . HIS A 1 92 ? -11.353 7.308 16.137 1.00 92.75 92 HIS A C 1
ATOM 768 O O . HIS A 1 92 ? -10.521 7.957 15.508 1.00 92.75 92 HIS A O 1
ATOM 774 N N . GLU A 1 93 ? -11.195 6.979 17.420 1.00 92.75 93 GLU A N 1
ATOM 775 C CA . GLU A 1 93 ? -10.031 7.376 18.217 1.00 92.75 93 GLU A CA 1
ATOM 776 C C . GLU A 1 93 ? -8.742 6.732 17.691 1.00 92.75 93 GLU A C 1
ATOM 778 O O . GLU A 1 93 ? -7.756 7.426 17.453 1.00 92.75 93 GLU A O 1
ATOM 783 N N . TYR A 1 94 ? -8.771 5.423 17.418 1.00 92.62 94 TYR A N 1
ATOM 784 C CA . TYR A 1 94 ? -7.626 4.664 16.906 1.00 92.62 94 TYR A CA 1
ATOM 785 C C . TYR A 1 94 ? -7.141 5.184 15.546 1.00 92.62 94 TYR A C 1
ATOM 787 O O . TYR A 1 94 ? -5.945 5.217 15.272 1.00 92.62 94 TYR A O 1
ATOM 795 N N . SER A 1 95 ? -8.066 5.617 14.687 1.00 91.88 95 SER A N 1
ATOM 796 C CA . SER A 1 95 ? -7.752 6.134 13.351 1.00 91.88 95 SER A CA 1
ATOM 797 C C . SER A 1 95 ? -7.535 7.649 13.299 1.00 91.88 95 SER A C 1
ATOM 799 O O . SER A 1 95 ? -7.500 8.209 12.203 1.00 91.88 95 SER A O 1
ATOM 801 N N . ALA A 1 96 ? -7.424 8.322 14.453 1.00 89.56 96 ALA A N 1
ATOM 802 C CA . ALA A 1 96 ? -7.301 9.779 14.555 1.00 89.56 96 ALA A CA 1
ATOM 803 C C . ALA A 1 96 ? -8.383 10.539 13.758 1.00 89.56 96 ALA A C 1
ATOM 805 O O . ALA A 1 96 ? -8.126 11.567 13.131 1.00 89.56 96 ALA A O 1
ATOM 806 N N . GLY A 1 97 ? -9.609 10.013 13.762 1.00 85.88 97 GLY A N 1
ATOM 807 C CA . GLY A 1 97 ? -10.772 10.639 13.144 1.00 85.88 97 GLY A CA 1
ATOM 808 C C . GLY A 1 97 ? -11.078 10.228 11.702 1.00 85.88 97 GLY A C 1
ATOM 809 O O . GLY A 1 97 ? -12.056 10.722 11.142 1.00 85.88 97 GLY A O 1
ATOM 810 N N . LEU A 1 98 ? -10.313 9.310 11.095 1.00 85.88 98 LEU A N 1
ATOM 811 C CA . LEU A 1 98 ? -10.586 8.833 9.728 1.00 85.88 98 LEU A CA 1
ATOM 812 C C . LEU A 1 98 ? -11.863 7.9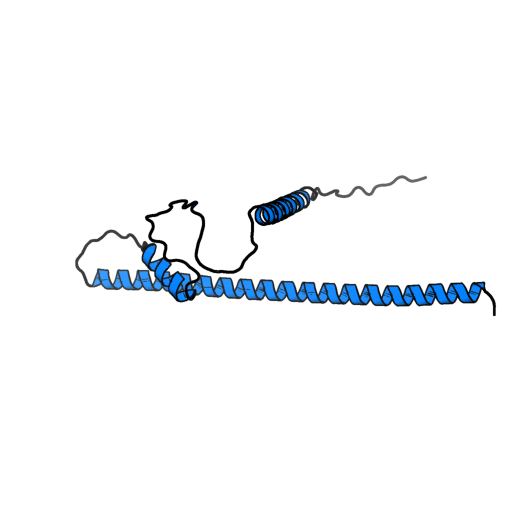88 9.629 1.00 85.88 98 LEU A C 1
ATOM 814 O O . LEU A 1 98 ? -12.501 7.949 8.575 1.00 85.88 98 LEU A O 1
ATOM 818 N N . VAL A 1 99 ? -12.248 7.309 10.712 1.00 85.00 99 VAL A N 1
ATOM 819 C CA . VAL A 1 99 ? -13.522 6.588 10.802 1.00 85.00 99 VAL A CA 1
ATOM 820 C C . VAL A 1 99 ? -14.580 7.525 11.385 1.00 85.00 99 VAL A C 1
ATOM 822 O O . VAL A 1 99 ? -14.497 7.855 12.565 1.00 85.00 99 VAL A O 1
ATOM 825 N N . PRO A 1 100 ? -15.586 7.973 10.615 1.00 81.00 100 PRO A N 1
ATOM 826 C CA . PRO A 1 100 ? -16.616 8.857 11.143 1.00 81.00 100 PRO A CA 1
ATOM 827 C C . PRO A 1 100 ? -17.555 8.095 12.088 1.00 81.00 100 PRO A C 1
ATOM 829 O O . PRO A 1 100 ? -18.042 7.010 11.761 1.00 81.00 100 PRO A O 1
ATOM 832 N N . ILE A 1 101 ? -17.869 8.694 13.239 1.00 80.00 101 ILE A N 1
ATOM 833 C CA . ILE A 1 101 ? -18.891 8.186 14.163 1.00 80.00 101 ILE A CA 1
ATOM 834 C C . ILE A 1 101 ? -20.252 8.617 13.613 1.00 80.00 101 ILE A C 1
ATOM 836 O O . ILE A 1 101 ? -20.794 9.660 13.965 1.00 80.00 101 ILE A O 1
ATOM 840 N N . ILE A 1 102 ? -20.780 7.851 12.660 1.00 73.12 102 ILE A N 1
ATOM 841 C CA . ILE A 1 102 ? -22.120 8.093 12.127 1.00 73.12 102 ILE A CA 1
ATOM 842 C C . ILE A 1 102 ? -23.095 7.329 13.011 1.00 73.12 102 ILE A C 1
ATOM 844 O O . ILE A 1 102 ? -23.177 6.101 12.940 1.00 73.12 102 ILE A O 1
ATOM 848 N N . GLU A 1 103 ? -23.853 8.054 13.828 1.00 63.41 103 GLU A N 1
ATOM 849 C CA . GLU A 1 103 ? -25.015 7.483 14.498 1.00 63.41 103 GLU A CA 1
ATOM 850 C C . GLU A 1 103 ? -25.930 6.847 13.444 1.00 63.41 103 GLU A C 1
ATOM 852 O O . GLU A 1 103 ? -26.283 7.463 12.428 1.00 63.41 103 GLU A O 1
ATOM 857 N N . VAL A 1 104 ? -26.285 5.579 13.659 1.00 56.09 104 VAL A N 1
ATOM 858 C CA . VAL A 1 104 ? -27.133 4.780 12.769 1.00 56.09 104 VAL A CA 1
ATOM 859 C C . VAL A 1 104 ? -28.560 5.337 12.826 1.00 56.09 104 VAL A C 1
ATOM 861 O O . VAL A 1 104 ? -29.433 4.804 13.493 1.00 56.09 104 VAL A O 1
ATOM 864 N N . GLY A 1 105 ? -28.786 6.471 12.167 1.00 54.06 105 GLY A N 1
ATOM 865 C CA . GLY A 1 105 ? -30.058 7.192 12.221 1.00 54.06 105 GLY A CA 1
ATOM 866 C C . GLY A 1 105 ? -30.322 8.101 11.028 1.00 54.06 105 GLY A C 1
ATOM 867 O O . GLY A 1 105 ? -31.476 8.423 10.756 1.00 54.06 105 GLY A O 1
ATOM 868 N N . ARG A 1 106 ? -29.303 8.488 10.247 1.00 51.03 106 ARG A N 1
ATOM 869 C CA . ARG A 1 106 ? -29.518 9.284 9.028 1.00 51.03 106 ARG A CA 1
ATOM 870 C C . ARG A 1 106 ? -28.609 8.862 7.882 1.00 51.03 106 ARG A C 1
ATOM 872 O O . ARG A 1 106 ? -27.759 9.621 7.433 1.00 51.03 106 ARG A O 1
ATOM 879 N N . ARG A 1 107 ? -28.917 7.719 7.258 1.00 53.16 107 ARG A N 1
ATOM 880 C CA . ARG A 1 107 ? -28.719 7.598 5.801 1.00 53.16 107 ARG A CA 1
ATOM 881 C C . ARG A 1 107 ? -29.735 8.498 5.090 1.00 53.16 107 ARG A C 1
ATOM 883 O O . ARG A 1 107 ? -30.631 8.019 4.405 1.00 53.16 107 ARG A O 1
ATOM 890 N N . LYS A 1 108 ? -29.610 9.817 5.238 1.00 50.34 108 LYS A N 1
ATOM 891 C CA . LYS A 1 108 ? -30.131 10.717 4.214 1.00 50.34 108 LYS A CA 1
ATOM 892 C C . LYS A 1 108 ? -29.080 10.728 3.118 1.00 50.34 108 LYS A C 1
ATOM 894 O O . LYS A 1 108 ? -27.964 11.186 3.334 1.00 50.34 108 LYS A O 1
ATOM 899 N N . ARG A 1 109 ? -29.432 10.223 1.934 1.00 59.22 109 ARG A N 1
ATOM 900 C CA . ARG A 1 109 ? -28.788 10.671 0.697 1.00 59.22 109 ARG A CA 1
ATOM 901 C C . ARG A 1 109 ? -29.063 12.174 0.601 1.00 59.22 109 ARG A C 1
ATOM 903 O O . ARG A 1 109 ? -30.056 12.571 0.004 1.00 59.22 109 ARG A O 1
ATOM 910 N N . SER A 1 110 ? -28.251 12.995 1.260 1.00 41.50 110 SER A N 1
ATOM 911 C CA . SER A 1 110 ? -28.300 14.442 1.093 1.00 41.50 110 SER A CA 1
ATOM 912 C C . SER A 1 110 ?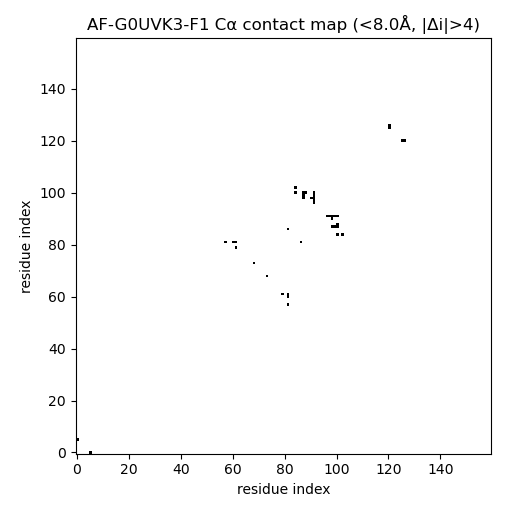 -27.555 14.739 -0.194 1.00 41.50 110 SER A C 1
ATOM 914 O O . SER A 1 110 ? -26.349 14.962 -0.215 1.00 41.50 110 SER A O 1
ATOM 916 N N . ARG A 1 111 ? -28.283 14.640 -1.306 1.00 60.00 111 ARG A N 1
ATOM 917 C CA . ARG A 1 111 ? -27.926 15.373 -2.509 1.00 60.00 111 ARG A CA 1
ATOM 918 C C . ARG A 1 111 ? -28.298 16.820 -2.222 1.00 60.00 111 ARG A C 1
ATOM 920 O O . ARG A 1 111 ? -29.366 17.237 -2.631 1.00 60.00 111 ARG A O 1
ATOM 927 N N . ASP A 1 112 ? -27.428 17.532 -1.520 1.00 43.75 112 ASP A N 1
ATOM 928 C CA . ASP A 1 112 ? -27.463 18.985 -1.487 1.00 43.75 112 ASP A CA 1
ATOM 929 C C . ASP A 1 112 ? -26.051 19.514 -1.694 1.00 43.75 112 ASP A C 1
ATOM 931 O O . ASP A 1 112 ? -25.084 19.184 -1.010 1.00 43.75 112 ASP A O 1
ATOM 935 N N . THR A 1 113 ? -25.979 20.274 -2.769 1.00 51.44 113 THR A N 1
ATOM 936 C CA . THR A 1 113 ? -24.921 21.166 -3.193 1.00 51.44 113 THR A CA 1
ATOM 937 C C . THR A 1 113 ? -24.431 22.073 -2.062 1.00 51.44 113 THR A C 1
ATOM 939 O O . THR A 1 113 ? -25.216 22.534 -1.240 1.00 51.44 113 THR A O 1
ATOM 942 N N . THR A 1 114 ? -23.144 22.432 -2.142 1.00 54.47 114 THR A N 1
ATOM 943 C CA . THR A 1 114 ? -22.525 23.640 -1.557 1.00 54.47 114 THR A CA 1
ATOM 944 C C . THR A 1 114 ? -22.455 23.748 -0.029 1.00 54.47 114 THR A C 1
ATOM 946 O O . THR A 1 114 ? -23.321 24.323 0.615 1.00 54.47 114 THR A O 1
ATOM 949 N N . SER A 1 115 ? -21.320 23.342 0.546 1.00 45.59 115 SER A N 1
ATOM 950 C CA . SER A 1 115 ? -20.302 24.246 1.129 1.00 45.59 115 SER A CA 1
ATOM 951 C C . SER A 1 115 ? -19.438 23.497 2.150 1.00 45.59 115 SER A C 1
ATOM 953 O O . SER A 1 115 ? -19.930 22.641 2.876 1.00 45.59 115 SER A O 1
ATOM 955 N N . GLY A 1 116 ? -18.144 23.822 2.195 1.00 42.94 116 GLY A N 1
ATOM 956 C CA . GLY A 1 116 ? -17.239 23.355 3.249 1.00 42.94 116 GLY A CA 1
ATOM 957 C C . GLY A 1 116 ? -16.080 22.501 2.753 1.00 42.94 116 GLY A C 1
ATOM 958 O O . GLY A 1 116 ? -16.050 21.305 2.996 1.00 42.94 116 GLY A O 1
ATOM 959 N N . THR A 1 117 ? -15.157 23.166 2.054 1.00 50.06 117 THR A N 1
ATOM 960 C CA . THR A 1 117 ? -13.699 22.986 2.139 1.00 50.06 117 THR A CA 1
ATOM 961 C C . THR A 1 117 ? -13.181 21.546 2.069 1.00 50.06 117 THR A C 1
ATOM 963 O O . THR A 1 117 ? -13.213 20.825 3.050 1.00 50.06 117 THR A O 1
ATOM 966 N N . TRP A 1 118 ? -12.668 21.155 0.902 1.00 41.38 118 TRP A N 1
ATOM 967 C CA . TRP A 1 118 ? -11.329 20.592 0.671 1.00 41.38 118 TRP A CA 1
ATOM 968 C C . TRP A 1 118 ? -11.161 20.483 -0.854 1.00 41.38 118 TRP A C 1
ATOM 970 O O . TRP A 1 118 ? -12.044 20.031 -1.582 1.00 41.38 118 TRP A O 1
ATOM 980 N N . SER A 1 119 ? -10.056 21.025 -1.342 1.00 52.03 119 SER A N 1
ATOM 981 C CA . SER A 1 119 ? -9.764 21.296 -2.745 1.00 52.03 119 SER A CA 1
ATOM 982 C C . SER A 1 119 ? -9.564 19.993 -3.534 1.00 52.03 119 SER A C 1
ATOM 984 O O . SER A 1 119 ? -8.569 19.302 -3.345 1.00 52.03 119 SER A O 1
ATOM 986 N N . GLY A 1 120 ? -10.494 19.669 -4.438 1.00 54.72 120 GLY A N 1
ATOM 987 C CA . GLY A 1 120 ? -10.441 18.539 -5.377 1.00 54.72 120 GLY A CA 1
ATOM 988 C C . GLY A 1 120 ? -11.421 18.761 -6.542 1.00 54.72 120 GLY A C 1
ATOM 989 O O . GLY A 1 120 ? -12.349 19.553 -6.389 1.00 54.72 120 GLY A O 1
ATOM 990 N N . PRO A 1 121 ? -11.211 18.159 -7.727 1.00 48.16 121 PRO A N 1
ATOM 991 C CA . PRO A 1 121 ? -11.391 18.842 -9.006 1.00 48.16 121 PRO A CA 1
ATOM 992 C C . PRO A 1 121 ? -12.826 19.301 -9.285 1.00 48.16 121 PRO A C 1
ATOM 994 O O . PRO A 1 121 ? -13.798 18.549 -9.194 1.00 48.16 121 PRO A O 1
ATOM 997 N N . SER A 1 122 ? -12.899 20.582 -9.629 1.00 62.34 122 SER A N 1
ATOM 998 C CA . SER A 1 122 ? -14.080 21.378 -9.922 1.00 62.34 122 SER A CA 1
ATOM 999 C C . SER A 1 122 ? -14.824 20.874 -11.165 1.00 62.34 122 SER A C 1
ATOM 1001 O O . SER A 1 122 ? -14.325 20.918 -12.288 1.00 62.34 122 SER A O 1
ATOM 1003 N N . GLY A 1 123 ? -16.072 20.450 -10.962 1.00 53.84 123 GLY A N 1
ATOM 1004 C CA . GLY A 1 123 ? -17.092 20.406 -12.004 1.00 53.84 123 GLY A CA 1
ATOM 1005 C C . GLY A 1 123 ? -17.642 19.008 -12.333 1.00 53.84 123 GLY A C 1
ATOM 1006 O O . GLY A 1 123 ? -16.893 18.033 -12.442 1.00 53.84 123 GLY A O 1
ATOM 1007 N N . PRO A 1 124 ? -18.960 18.892 -12.593 1.00 56.84 124 PRO A N 1
ATOM 1008 C CA . PRO A 1 124 ? -19.621 17.624 -12.928 1.00 56.84 124 PRO A CA 1
ATOM 1009 C C . PRO A 1 124 ? -19.094 16.974 -14.221 1.00 56.84 124 PRO A C 1
ATOM 1011 O O . PRO A 1 124 ? -19.381 15.806 -14.488 1.00 56.84 124 PRO A O 1
ATOM 1014 N N . HIS A 1 125 ? -18.324 17.706 -15.032 1.00 54.44 125 HIS A N 1
ATOM 1015 C CA . HIS A 1 125 ? -17.682 17.188 -16.239 1.00 54.44 125 HIS A CA 1
ATOM 1016 C C . HIS A 1 125 ? -16.413 16.368 -15.929 1.00 54.44 125 HIS A C 1
ATOM 1018 O O . HIS A 1 125 ? -16.212 15.309 -16.523 1.00 54.44 125 HIS A O 1
ATOM 1024 N N . GLN A 1 126 ? -15.610 16.780 -14.940 1.00 56.03 126 GLN A N 1
ATOM 1025 C CA . GLN A 1 126 ? -14.381 16.074 -14.548 1.00 56.03 126 GLN A CA 1
ATOM 1026 C C . GLN A 1 126 ? -14.682 14.767 -13.797 1.00 56.03 126 GLN A C 1
ATOM 1028 O O . GLN A 1 126 ? -14.028 13.751 -14.030 1.00 56.03 126 GLN A O 1
ATOM 1033 N N . GLN A 1 127 ? -15.754 14.735 -12.997 1.00 60.00 127 GLN A N 1
ATOM 1034 C CA . GLN A 1 127 ? -16.216 13.508 -12.332 1.00 60.00 127 GLN A CA 1
ATOM 1035 C C . GLN A 1 127 ? -16.632 12.408 -13.323 1.00 60.00 127 GLN A C 1
ATOM 1037 O O . GLN A 1 127 ? -16.329 11.234 -13.105 1.00 60.00 127 GLN A O 1
ATOM 1042 N N . ARG A 1 128 ? -17.273 12.765 -14.446 1.00 66.62 128 ARG A N 1
ATOM 1043 C CA . ARG A 1 128 ? -17.636 11.787 -15.490 1.00 66.62 128 ARG A CA 1
ATOM 1044 C C . ARG A 1 128 ? -16.410 11.228 -16.205 1.00 66.62 128 ARG A C 1
ATOM 1046 O O . ARG A 1 128 ? -16.437 10.074 -16.624 1.00 66.62 128 ARG A O 1
ATOM 1053 N N . LEU A 1 129 ? -15.346 12.020 -16.342 1.00 68.38 129 LEU A N 1
ATOM 1054 C CA . LEU A 1 129 ? -14.095 11.566 -16.945 1.00 68.38 129 LEU A CA 1
ATOM 1055 C C . LEU A 1 129 ? -13.417 10.506 -16.066 1.00 68.38 129 LEU A C 1
ATOM 1057 O O . LEU A 1 129 ? -13.048 9.445 -16.565 1.00 68.38 129 LEU A O 1
ATOM 1061 N N . VAL A 1 130 ? -13.349 10.747 -14.751 1.00 67.88 130 VAL A N 1
ATOM 1062 C CA . VAL A 1 130 ? -12.805 9.784 -13.779 1.00 67.88 130 VAL A CA 1
ATOM 1063 C C . VAL A 1 130 ? -13.641 8.503 -13.756 1.00 67.88 130 VAL A C 1
ATOM 1065 O O . VAL A 1 130 ? -13.086 7.412 -13.853 1.00 67.88 130 VAL A O 1
ATOM 1068 N N . GLN A 1 131 ? -14.973 8.609 -13.737 1.00 70.06 131 GLN A N 1
ATOM 1069 C CA . GLN A 1 131 ? -15.856 7.437 -13.813 1.00 70.06 131 GLN A CA 1
ATOM 1070 C C . GLN A 1 131 ? -15.662 6.639 -15.110 1.00 70.06 131 GLN A C 1
ATOM 1072 O O . GLN A 1 131 ? -15.641 5.411 -15.075 1.00 70.06 131 GLN A O 1
ATOM 1077 N N . ARG A 1 132 ? -15.468 7.313 -16.252 1.00 71.12 132 ARG A N 1
ATOM 1078 C CA . ARG A 1 132 ? -15.171 6.650 -17.532 1.00 71.12 132 ARG A CA 1
ATOM 1079 C C . ARG A 1 132 ? -13.802 5.972 -17.532 1.00 71.12 132 ARG A C 1
ATOM 1081 O O . ARG A 1 132 ? -13.694 4.882 -18.088 1.00 71.12 132 ARG A O 1
ATOM 1088 N N . MET A 1 133 ? -12.781 6.567 -16.914 1.00 70.88 133 MET A N 1
ATOM 1089 C CA . MET A 1 133 ? -11.470 5.921 -16.772 1.00 70.88 133 MET A CA 1
ATOM 1090 C C . MET A 1 133 ? -11.548 4.673 -15.894 1.00 70.88 133 MET A C 1
ATOM 1092 O O . MET A 1 133 ? -11.077 3.620 -16.311 1.00 70.88 133 MET A O 1
ATOM 1096 N N . VAL A 1 134 ? -12.210 4.761 -14.736 1.00 73.75 134 VAL A N 1
ATOM 1097 C CA . VAL A 1 134 ? -12.392 3.616 -13.829 1.00 73.75 134 VAL A CA 1
ATOM 1098 C C . VAL A 1 134 ? -13.192 2.503 -14.513 1.00 73.75 134 VAL A C 1
ATOM 1100 O O . VAL A 1 134 ? -12.782 1.347 -14.474 1.00 73.75 134 VAL A O 1
ATOM 1103 N N . ALA A 1 135 ? -14.271 2.836 -15.231 1.00 69.81 135 ALA A N 1
ATOM 1104 C CA . ALA A 1 135 ? -15.050 1.854 -15.989 1.00 69.81 135 ALA A CA 1
ATOM 1105 C C . ALA A 1 135 ? -14.220 1.157 -17.086 1.00 69.81 135 ALA A C 1
ATOM 1107 O O . ALA A 1 135 ? -14.301 -0.061 -17.235 1.00 69.81 135 ALA A O 1
ATOM 1108 N N . ARG A 1 136 ? -13.380 1.901 -17.821 1.00 67.88 136 ARG A N 1
ATOM 1109 C CA . ARG A 1 136 ? -12.465 1.325 -18.826 1.00 67.88 136 ARG A CA 1
ATOM 1110 C C . ARG A 1 136 ? -11.391 0.438 -18.1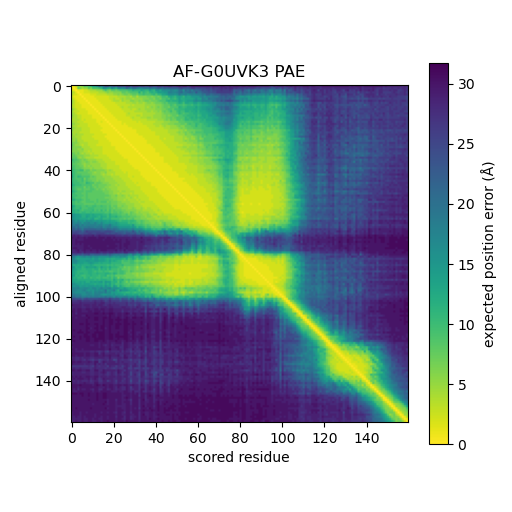96 1.00 67.88 136 ARG A C 1
ATOM 1112 O O . ARG A 1 136 ? -11.057 -0.599 -18.760 1.00 67.88 136 ARG A O 1
ATOM 1119 N N . GLN A 1 137 ? -10.878 0.817 -17.029 1.00 62.22 137 GLN A N 1
ATOM 1120 C CA . GLN A 1 137 ? -9.887 0.029 -16.299 1.00 62.22 137 GLN A CA 1
ATOM 1121 C C . GLN A 1 137 ? -10.486 -1.282 -15.765 1.00 62.22 137 GLN A C 1
ATOM 1123 O O . GLN A 1 137 ? -9.851 -2.328 -15.866 1.00 62.22 137 GLN A O 1
ATOM 1128 N N . CYS A 1 138 ? -11.727 -1.257 -15.269 1.00 62.19 138 CYS A N 1
ATOM 1129 C CA . CYS A 1 138 ? -12.447 -2.464 -14.856 1.00 62.19 138 CYS A CA 1
ATOM 1130 C C . CYS A 1 138 ? -12.764 -3.403 -16.031 1.00 62.19 138 CYS A C 1
ATOM 1132 O O . CYS A 1 138 ? -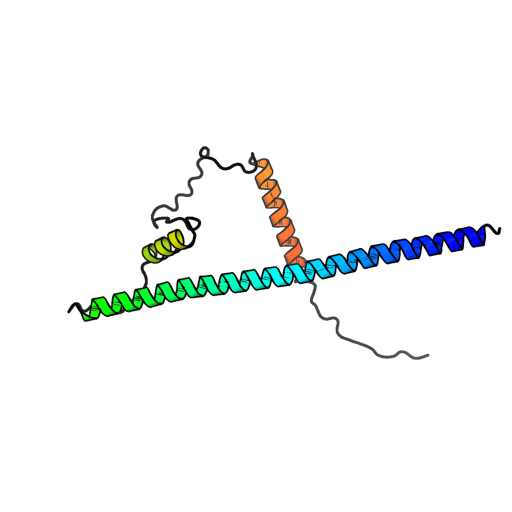12.740 -4.615 -15.843 1.00 62.19 138 CYS A O 1
ATOM 1134 N N . LEU A 1 139 ? -13.026 -2.866 -17.230 1.00 58.38 139 LEU A N 1
ATOM 1135 C CA . LEU A 1 139 ? -13.247 -3.667 -18.440 1.00 58.38 139 LEU A CA 1
ATOM 1136 C C . LEU A 1 139 ? -11.969 -4.382 -18.899 1.00 58.38 139 LEU A C 1
ATOM 1138 O O . LEU A 1 139 ? -12.003 -5.594 -19.080 1.00 58.38 139 LEU A O 1
ATOM 1142 N N . ARG A 1 140 ? -10.825 -3.683 -18.965 1.00 58.62 140 ARG A N 1
ATOM 1143 C CA . ARG A 1 140 ? -9.533 -4.321 -19.299 1.00 58.62 140 ARG A CA 1
ATOM 1144 C C . ARG A 1 140 ? -9.125 -5.411 -18.310 1.00 58.62 140 ARG A C 1
ATOM 1146 O O . ARG A 1 140 ? -8.496 -6.387 -18.692 1.00 58.62 140 ARG A O 1
ATOM 1153 N N . ARG A 1 141 ? -9.494 -5.262 -17.035 1.00 50.75 141 ARG A N 1
ATOM 1154 C CA . ARG A 1 141 ? -9.206 -6.269 -16.007 1.00 50.75 141 ARG A CA 1
ATOM 1155 C C . ARG A 1 141 ? -10.052 -7.541 -16.160 1.00 50.75 141 ARG A C 1
ATOM 1157 O O . ARG A 1 141 ? -9.659 -8.568 -15.636 1.00 50.75 141 ARG A O 1
ATOM 1164 N N . ARG A 1 142 ? -11.188 -7.480 -16.866 1.00 54.09 142 ARG A N 1
ATOM 1165 C CA . ARG A 1 142 ? -12.074 -8.632 -17.099 1.00 54.09 142 ARG A CA 1
ATOM 1166 C C . ARG A 1 142 ? -11.713 -9.423 -18.361 1.00 54.09 142 ARG A C 1
ATOM 1168 O O . ARG A 1 142 ? -12.062 -10.590 -18.441 1.00 54.09 142 ARG A O 1
ATOM 1175 N N . GLU A 1 143 ? -11.020 -8.801 -19.315 1.00 47.84 143 GLU A N 1
ATOM 1176 C CA . GLU A 1 143 ? -10.489 -9.476 -20.513 1.00 47.84 143 GLU A CA 1
ATOM 1177 C C . GLU A 1 143 ? -9.229 -10.300 -20.196 1.00 47.84 143 GLU A C 1
ATOM 1179 O O . GLU A 1 143 ? -9.047 -11.366 -20.767 1.00 47.84 143 GLU A O 1
ATOM 1184 N N . ALA A 1 144 ? -8.411 -9.875 -19.225 1.00 49.06 144 ALA A N 1
ATOM 1185 C CA . ALA A 1 144 ? -7.217 -10.619 -18.805 1.00 49.06 144 ALA A CA 1
ATOM 1186 C C . ALA A 1 144 ? -7.524 -11.958 -18.099 1.00 49.06 144 ALA A C 1
ATOM 1188 O O . ALA A 1 144 ? -6.707 -12.867 -18.161 1.00 49.06 144 ALA A O 1
ATOM 1189 N N . ASP A 1 145 ? -8.701 -12.097 -17.478 1.00 47.03 145 ASP A N 1
ATOM 1190 C CA . ASP A 1 145 ? -9.149 -13.350 -16.842 1.00 47.03 145 ASP A CA 1
ATOM 1191 C C . ASP A 1 145 ? -9.836 -14.313 -17.837 1.00 47.03 145 ASP A C 1
ATOM 1193 O O . ASP A 1 145 ? -10.188 -15.431 -17.467 1.00 47.03 145 ASP A O 1
ATOM 1197 N N . ALA A 1 146 ? -10.074 -13.896 -19.089 1.00 47.19 146 ALA A N 1
ATOM 1198 C CA . ALA A 1 146 ? -10.766 -14.706 -20.099 1.00 47.19 146 ALA A CA 1
ATOM 1199 C C . ALA A 1 146 ? -9.818 -15.427 -21.082 1.00 47.19 146 ALA A C 1
ATOM 1201 O O . ALA A 1 146 ? -10.285 -16.250 -21.865 1.00 47.19 146 ALA A O 1
ATOM 1202 N N . GLU A 1 147 ? -8.511 -15.148 -21.033 1.00 46.25 147 GLU A N 1
ATOM 1203 C CA . GLU A 1 147 ? -7.496 -15.721 -21.939 1.00 46.25 147 GLU A CA 1
ATOM 1204 C C . GLU A 1 147 ? -6.627 -16.822 -21.286 1.00 46.25 147 GLU A C 1
ATOM 1206 O O . GLU A 1 147 ? -5.698 -17.321 -21.913 1.00 46.25 147 GLU A O 1
ATOM 1211 N N . GLU A 1 148 ? -6.937 -17.281 -20.065 1.00 44.72 148 GLU A N 1
ATOM 1212 C CA . GLU A 1 148 ? -6.370 -18.532 -19.525 1.00 44.72 148 GLU A CA 1
ATOM 1213 C C . GLU A 1 148 ? -7.245 -19.740 -19.914 1.00 44.72 148 GLU A C 1
ATOM 1215 O O . GLU A 1 148 ? -7.976 -20.316 -19.109 1.00 44.72 148 GLU A O 1
ATOM 1220 N N . LEU A 1 149 ? -7.153 -20.142 -21.184 1.00 40.56 149 LEU A N 1
ATOM 1221 C CA . LEU A 1 149 ? -7.461 -21.505 -21.628 1.00 40.56 149 LEU A CA 1
ATOM 1222 C C . LEU A 1 149 ? -6.132 -22.209 -21.961 1.00 40.56 149 LEU A C 1
ATOM 1224 O O . LEU A 1 149 ? -5.337 -21.674 -22.736 1.00 40.56 149 LEU A O 1
ATOM 1228 N N . PRO A 1 150 ? -5.853 -23.398 -21.395 1.00 42.09 150 PRO A N 1
ATOM 1229 C CA . PRO A 1 150 ? -4.582 -24.077 -21.586 1.00 42.09 150 PRO A CA 1
ATOM 1230 C C . PRO A 1 150 ? -4.549 -24.753 -22.961 1.00 42.09 150 PRO A C 1
ATOM 1232 O O . PRO A 1 150 ? -5.178 -25.787 -23.173 1.00 42.09 150 PRO A O 1
ATOM 1235 N N . SER A 1 151 ? -3.770 -24.207 -23.895 1.00 38.72 151 SER A N 1
ATOM 1236 C CA . SER A 1 151 ? -3.318 -24.947 -25.079 1.00 38.72 151 SER A CA 1
ATOM 1237 C C . SER A 1 151 ? -2.183 -25.887 -24.664 1.00 38.72 151 SER A C 1
ATOM 1239 O O . SER A 1 151 ? -1.000 -25.586 -24.828 1.00 38.72 151 SER A O 1
ATOM 1241 N N . GLY A 1 152 ? -2.561 -27.020 -24.076 1.00 34.94 152 GLY A N 1
ATOM 1242 C CA . GLY A 1 152 ? -1.681 -28.164 -23.893 1.00 34.94 152 GLY A CA 1
ATOM 1243 C C . GLY A 1 152 ? -1.331 -28.807 -25.238 1.00 34.94 152 GLY A C 1
ATOM 1244 O O . GLY A 1 152 ? -2.213 -29.128 -26.020 1.00 34.94 152 GLY A O 1
ATOM 1245 N N . VAL A 1 153 ? -0.026 -28.950 -25.469 1.00 40.81 153 VAL A N 1
ATOM 1246 C CA . VAL A 1 153 ? 0.665 -30.115 -26.049 1.00 40.81 153 VAL A CA 1
ATOM 1247 C C . VAL A 1 153 ? -0.112 -30.948 -27.080 1.00 40.81 153 VAL A C 1
ATOM 1249 O O . VAL A 1 153 ? -0.880 -31.815 -26.690 1.00 40.81 153 VAL A O 1
ATOM 1252 N N . GLU A 1 154 ? 0.278 -30.848 -28.354 1.00 38.38 154 GLU A N 1
ATOM 1253 C CA . GLU A 1 154 ? 0.529 -32.035 -29.187 1.00 38.38 154 GLU A CA 1
ATOM 1254 C C . GLU A 1 154 ? 1.793 -31.819 -30.039 1.00 38.38 154 GLU A C 1
ATOM 1256 O O . GLU A 1 154 ? 1.818 -31.100 -31.035 1.00 38.38 154 GLU A O 1
ATOM 1261 N N . LEU A 1 155 ? 2.878 -32.446 -29.582 1.00 47.12 155 LEU A N 1
ATOM 1262 C CA . LEU A 1 155 ? 4.011 -32.879 -30.391 1.00 47.12 155 LEU A CA 1
ATOM 1263 C C . LEU A 1 155 ? 3.638 -34.254 -30.953 1.00 47.12 155 LEU A C 1
ATOM 1265 O O . LEU A 1 155 ? 3.594 -35.198 -30.169 1.00 47.12 155 LEU A O 1
ATOM 1269 N N . GLN A 1 156 ? 3.455 -34.405 -32.267 1.00 37.31 156 GLN A N 1
ATOM 1270 C CA . GLN A 1 156 ? 3.850 -35.645 -32.945 1.00 37.31 156 GLN A CA 1
ATOM 1271 C C . GLN A 1 156 ? 3.901 -35.516 -34.473 1.00 37.31 156 GLN A C 1
ATOM 1273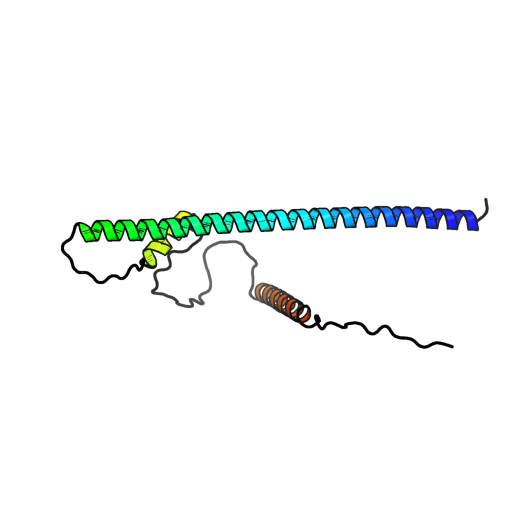 O O . GLN A 1 156 ? 2.903 -35.254 -35.127 1.00 37.31 156 GLN A O 1
ATOM 1278 N N . MET A 1 157 ? 5.114 -35.750 -34.985 1.00 40.91 157 MET A N 1
ATOM 1279 C CA . MET A 1 157 ? 5.467 -36.428 -36.236 1.00 40.91 157 MET A CA 1
ATOM 1280 C C . MET A 1 157 ? 4.664 -36.134 -37.511 1.00 40.91 157 MET A C 1
ATOM 1282 O O . MET A 1 157 ? 3.563 -36.643 -37.697 1.00 40.91 157 MET A O 1
ATOM 1286 N N . GLN A 1 158 ? 5.360 -35.579 -38.506 1.00 36.56 158 GLN A N 1
ATOM 1287 C CA . GLN A 1 158 ? 5.296 -36.176 -39.837 1.00 36.56 158 GLN A CA 1
ATOM 1288 C C . GLN A 1 158 ? 6.674 -36.146 -40.505 1.00 36.56 158 GLN A C 1
ATOM 1290 O O . GLN A 1 158 ? 7.269 -35.091 -40.714 1.00 36.56 158 GLN A O 1
ATOM 1295 N N . GLU A 1 159 ? 7.186 -37.354 -40.724 1.00 42.38 159 GLU A N 1
ATOM 1296 C CA . GLU A 1 159 ? 8.351 -37.691 -41.532 1.00 42.38 159 GLU A CA 1
ATOM 1297 C C . GLU A 1 159 ? 8.067 -37.499 -43.034 1.00 42.38 159 GLU A C 1
ATOM 1299 O O . GLU A 1 159 ? 6.908 -37.571 -43.453 1.00 42.38 159 GLU A O 1
ATOM 1304 N N . LEU A 1 160 ? 9.179 -37.417 -43.783 1.00 38.38 160 LEU A N 1
ATOM 1305 C CA . LEU A 1 160 ? 9.390 -37.539 -45.239 1.00 38.38 160 LEU A CA 1
ATOM 1306 C C . LEU A 1 160 ? 9.287 -36.259 -46.080 1.00 38.38 160 LEU A C 1
ATOM 1308 O O . LEU A 1 160 ? 8.170 -35.781 -46.364 1.00 38.38 160 LEU A O 1
#

Radius of gyration: 31.18 Å; Cα contacts (8 Å, |Δi|>4): 21; chains: 1; bounding box: 69×62×88 Å

pLDDT: mean 75.92, std 21.27, range [34.94, 98.62]

Sequence (160 aa):
MDVEQYFDRKTREMAEEYGSMIQSQRDEIEQLQRRCNELLHERNLMRAAVAEDVRQFCLRYVEKQQAQQLNRLVVSTPVHSIPVLTLLHFLHEYSAGLVPIIEVGRRKRSRDTTSGTWSGPSGPHQQRLVQRMVARQCLRRREADAEELPSGVELQMQEL

Mean predicted aligned error: 18.08 Å

Organism: Trypanosoma congolense (strain IL3000) (NCBI:txid1068625)

Secondary structure (DSSP, 8-state):
--HHHHHHHHHHHHHHHHHHHHHHHHHHHHHHHHHHHHHHHHHHHHHHHHHHHHHHHHHHHHHHHHHHHHTS--------PPPHHHHHHHHHHHTTT-S----TT-----------------SHHHHHHHHHHHHHHHHHHHHTTS--------------